Protein AF-A0A3C0QGI4-F1 (afdb_monomer)

Solvent-accessible surface area (backbone atoms only — not comparable to full-atom values): 5707 Å² total; per-residue (Å²): 133,87,84,73,77,73,80,84,51,73,73,79,69,75,55,53,82,85,62,54,63,86,59,79,65,77,69,74,71,68,90,60,82,78,52,72,67,57,50,50,57,49,56,60,56,55,72,50,47,64,60,54,37,46,74,72,71,47,76,87,88,77,86,77,54,69,70,59,52,50,53,53,50,62,49,52,60,54,57,69,64,69,75,78,121

Nearest PDB structures (foldseek):
  6ywy-assembly1_8  TM=2.923E-01  e=4.113E+00  Neurospora crassa

Radius of gyration: 22.46 Å; Cα contacts (8 Å, |Δi|>4): 10; chains: 1; bounding box: 35×50×52 Å

pLDDT: mean 70.86, std 14.38, range [39.84, 91.25]

Secondary structure (DSSP, 8-state):
----PPPPPGGGGT--GGGS----------SSPPPHHHHHHHHHHHTTHHHHHHHTT--------HHHHHHHHHHHHHHHHTT--

Mean predicted aligned error: 17.68 Å

Sequence (85 aa):
MDNKSKPIKFEDMGFSPKDKLKIPSRRELSSSPWSDDQMRAFIERQKHVPNILAAMGIRIIRTVSYSQLKEEWDQADIVSVSSEE

Structure (mmCIF, N/CA/C/O backbone):
data_AF-A0A3C0QGI4-F1
#
_entry.id   AF-A0A3C0QGI4-F1
#
loop_
_atom_site.group_PDB
_atom_site.id
_atom_site.type_symbol
_atom_site.label_atom_id
_atom_site.label_alt_id
_atom_site.label_comp_id
_atom_site.label_asym_id
_atom_site.label_entity_id
_atom_site.label_seq_id
_atom_site.pdbx_PDB_ins_code
_atom_site.Cartn_x
_atom_site.Cartn_y
_atom_site.Cartn_z
_atom_site.occupancy
_atom_site.B_iso_or_equiv
_atom_site.auth_seq_id
_atom_site.auth_comp_id
_atom_site.auth_asym_id
_atom_site.auth_atom_id
_atom_site.pdbx_PDB_model_num
ATOM 1 N N . MET A 1 1 ? 1.002 -31.364 40.202 1.00 43.22 1 MET A N 1
ATOM 2 C CA . MET A 1 1 ? 1.908 -31.867 39.149 1.00 43.22 1 MET A CA 1
ATOM 3 C C . MET A 1 1 ? 1.890 -30.848 38.026 1.00 43.22 1 MET A C 1
ATOM 5 O O . MET A 1 1 ? 0.918 -30.775 37.283 1.00 43.22 1 MET A O 1
ATOM 9 N N . ASP A 1 2 ? 2.898 -29.983 38.002 1.00 50.03 2 ASP A N 1
ATOM 10 C CA . ASP A 1 2 ? 2.988 -28.820 37.121 1.00 50.03 2 ASP A CA 1
ATOM 11 C C . ASP A 1 2 ? 3.311 -29.238 35.681 1.00 50.03 2 ASP A C 1
ATOM 13 O O . ASP A 1 2 ? 4.469 -29.438 35.321 1.00 50.03 2 ASP A O 1
ATOM 17 N N . ASN A 1 3 ? 2.292 -29.340 34.827 1.00 57.38 3 ASN A N 1
ATOM 18 C CA . ASN A 1 3 ? 2.478 -29.490 33.382 1.00 57.38 3 ASN A CA 1
ATOM 19 C C . ASN A 1 3 ? 2.840 -28.134 32.754 1.00 57.38 3 ASN A C 1
ATOM 21 O O . ASN A 1 3 ? 2.094 -27.586 31.946 1.00 57.38 3 ASN A O 1
ATOM 25 N N . LYS A 1 4 ? 3.987 -27.560 33.136 1.00 60.56 4 LYS A N 1
ATOM 26 C CA . LYS A 1 4 ? 4.587 -26.459 32.373 1.00 60.56 4 LYS A CA 1
ATOM 27 C C . LYS A 1 4 ? 5.231 -27.067 31.132 1.00 60.56 4 LYS A C 1
ATOM 29 O O . LYS A 1 4 ? 6.365 -27.541 31.183 1.00 60.56 4 LYS A O 1
ATOM 34 N N . SER A 1 5 ? 4.489 -27.097 30.028 1.00 65.75 5 SER A N 1
ATOM 35 C CA . SER A 1 5 ? 5.033 -27.418 28.708 1.00 65.75 5 SER A CA 1
ATOM 36 C C . SER A 1 5 ? 6.257 -26.536 28.462 1.00 65.75 5 SER A C 1
ATOM 38 O O . SER A 1 5 ? 6.152 -25.307 28.486 1.00 65.75 5 SER A O 1
ATOM 40 N N . LYS A 1 6 ? 7.431 -27.154 28.291 1.00 70.06 6 LYS A N 1
ATOM 41 C CA . LYS A 1 6 ? 8.659 -26.425 27.961 1.00 70.06 6 LYS A CA 1
ATOM 42 C C . LYS A 1 6 ? 8.414 -25.623 26.674 1.00 70.06 6 LYS A C 1
ATOM 44 O O . LYS A 1 6 ? 7.782 -26.163 25.765 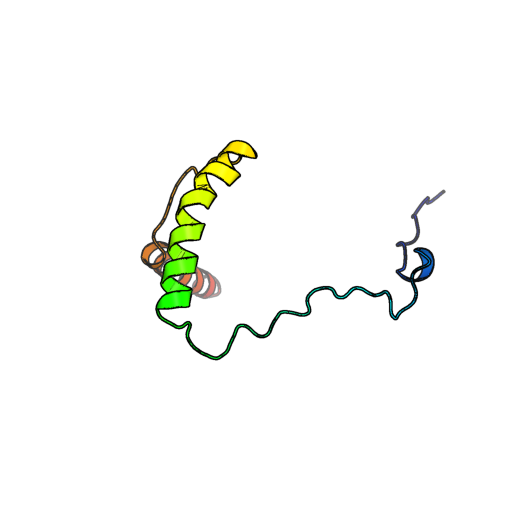1.00 70.06 6 LYS A O 1
ATOM 49 N N . PRO A 1 7 ? 8.882 -24.367 26.582 1.00 69.88 7 PRO A N 1
ATOM 50 C CA . PRO A 1 7 ? 8.789 -23.604 25.345 1.00 69.88 7 PRO A CA 1
ATOM 51 C C . PRO A 1 7 ? 9.445 -24.393 24.212 1.00 69.88 7 PRO A C 1
ATOM 53 O O . PRO A 1 7 ? 10.596 -24.808 24.358 1.00 69.88 7 PRO A O 1
ATOM 56 N N . ILE A 1 8 ? 8.704 -24.617 23.125 1.00 71.56 8 ILE A N 1
ATOM 57 C CA . ILE A 1 8 ? 9.209 -25.295 21.927 1.00 71.56 8 ILE A CA 1
ATOM 58 C C . ILE A 1 8 ? 10.363 -24.452 21.387 1.00 71.56 8 ILE A C 1
ATOM 60 O O . ILE A 1 8 ? 10.181 -23.276 21.056 1.00 71.56 8 ILE A O 1
ATOM 64 N N . LYS A 1 9 ? 11.561 -25.030 21.342 1.00 70.88 9 LYS A N 1
ATOM 65 C CA . LYS A 1 9 ? 12.736 -24.387 20.762 1.00 70.88 9 LYS A CA 1
ATOM 66 C C . LYS A 1 9 ? 12.755 -24.614 19.255 1.00 70.88 9 LYS A C 1
ATOM 68 O O . LYS A 1 9 ? 12.127 -25.532 18.736 1.00 70.88 9 LYS A O 1
ATOM 73 N N . PHE A 1 10 ? 13.490 -23.773 18.533 1.00 62.88 10 PHE A N 1
ATOM 74 C CA . PHE A 1 10 ? 13.599 -23.890 17.077 1.00 62.88 10 PHE A CA 1
ATOM 75 C C . PHE A 1 10 ? 14.194 -25.241 16.657 1.00 62.88 10 PHE A C 1
ATOM 77 O O . PHE A 1 10 ? 13.783 -25.829 15.660 1.00 62.88 10 PHE A O 1
ATOM 84 N N . GLU A 1 11 ? 15.119 -25.754 17.461 1.00 69.81 11 GLU A N 1
ATOM 85 C CA . GLU A 1 11 ? 15.780 -27.039 17.258 1.00 69.81 11 GLU A CA 1
ATOM 86 C C . GLU A 1 11 ? 14.809 -28.225 17.387 1.00 69.81 11 GLU A C 1
ATOM 88 O O . GLU A 1 11 ? 15.011 -29.248 16.736 1.00 69.81 11 GLU A O 1
ATOM 93 N N . ASP A 1 12 ? 13.720 -28.071 18.151 1.00 71.62 12 ASP A N 1
ATOM 94 C CA . ASP A 1 12 ? 12.696 -29.110 18.331 1.00 71.62 12 ASP A CA 1
ATOM 95 C C . ASP A 1 12 ? 11.827 -29.293 17.072 1.00 71.62 12 ASP A C 1
ATOM 97 O O . ASP A 1 12 ? 11.131 -30.297 16.931 1.00 71.62 12 ASP A O 1
ATOM 101 N N . MET A 1 13 ? 11.868 -28.335 16.138 1.00 68.25 13 MET A N 1
ATOM 102 C CA . MET A 1 13 ? 11.083 -28.358 14.901 1.00 68.25 13 MET A CA 1
ATOM 103 C C . MET A 1 13 ? 11.784 -29.083 13.737 1.00 68.25 13 MET A C 1
ATOM 105 O O . MET A 1 13 ? 11.237 -29.138 12.639 1.00 68.25 13 MET A O 1
ATOM 109 N N . GLY A 1 14 ? 12.983 -29.642 13.949 1.00 65.12 14 GLY A N 1
ATOM 110 C CA . GLY A 1 14 ? 13.680 -30.462 12.947 1.00 65.12 14 GLY A CA 1
ATOM 111 C C . GLY A 1 14 ? 14.214 -29.697 11.727 1.00 65.12 14 GLY A C 1
ATOM 112 O O . GLY A 1 14 ? 14.606 -30.322 10.743 1.00 65.12 14 GLY A O 1
ATOM 113 N N . PHE A 1 15 ? 14.247 -28.363 11.776 1.00 66.50 15 PHE A N 1
ATOM 114 C CA . PHE A 1 15 ? 14.771 -27.516 10.702 1.00 66.50 15 PHE A CA 1
ATOM 115 C C . PHE A 1 15 ? 16.274 -27.255 10.876 1.00 66.50 15 PHE A C 1
ATOM 117 O O . PHE A 1 15 ? 16.751 -26.978 11.979 1.00 66.50 15 PHE A O 1
ATOM 124 N N . SER A 1 16 ? 17.039 -27.291 9.781 1.00 65.75 16 SER A N 1
ATOM 125 C CA . SER A 1 16 ? 18.446 -26.876 9.798 1.00 65.75 16 SER A CA 1
ATOM 126 C C . SER A 1 16 ? 18.550 -25.376 10.112 1.00 65.75 16 SER A C 1
ATOM 128 O O . SER A 1 16 ? 17.694 -24.604 9.682 1.00 65.75 16 SER A O 1
ATOM 130 N N . PRO A 1 17 ? 19.619 -24.879 10.763 1.00 62.84 17 PRO A N 1
ATOM 131 C CA . PRO A 1 17 ? 19.853 -23.439 10.903 1.00 62.84 17 PRO A CA 1
ATOM 132 C C . PRO A 1 17 ? 19.890 -22.678 9.569 1.00 62.84 17 PRO A C 1
ATOM 134 O O . PRO A 1 17 ? 19.657 -21.475 9.555 1.00 62.84 17 PRO A O 1
ATOM 137 N N . LYS A 1 18 ? 20.167 -23.368 8.454 1.00 61.41 18 LYS A N 1
ATOM 138 C CA . LYS A 1 18 ? 20.098 -22.814 7.089 1.00 61.41 18 LYS A CA 1
ATOM 139 C C . LYS A 1 18 ? 18.661 -22.698 6.558 1.00 61.41 18 LYS A C 1
ATOM 141 O O . LYS A 1 18 ? 18.419 -21.908 5.652 1.00 61.41 18 LYS A O 1
ATOM 146 N N . ASP A 1 19 ? 17.740 -23.448 7.162 1.00 56.84 19 ASP A N 1
ATOM 147 C CA . ASP A 1 19 ? 16.291 -23.410 6.951 1.00 56.84 19 ASP A CA 1
ATOM 148 C C . ASP A 1 19 ? 15.590 -22.511 7.977 1.00 56.84 19 ASP A C 1
ATOM 150 O O . ASP A 1 19 ? 14.362 -22.390 7.940 1.00 56.84 19 ASP A O 1
ATOM 154 N N . LYS A 1 20 ? 16.343 -21.825 8.866 1.00 57.25 20 LYS A N 1
ATOM 155 C CA . LYS A 1 20 ? 15.882 -20.546 9.420 1.00 57.25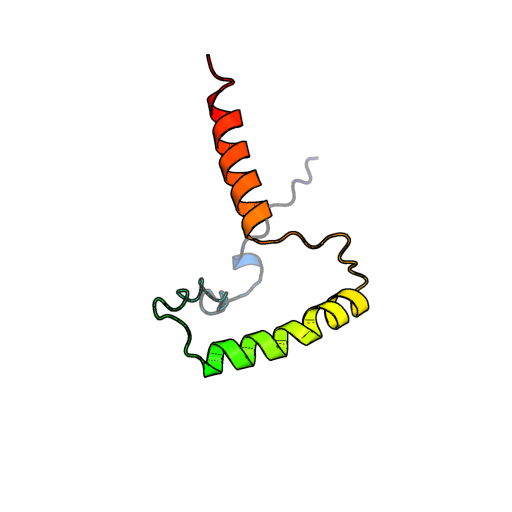 20 LYS A CA 1
ATOM 156 C C . LYS A 1 20 ? 15.615 -19.693 8.200 1.00 57.25 20 LYS A C 1
ATOM 158 O O . LYS A 1 20 ? 16.545 -19.132 7.625 1.00 57.25 20 LYS A O 1
ATOM 163 N N . LEU A 1 21 ? 14.357 -19.707 7.767 1.00 53.91 21 LEU A N 1
ATOM 164 C CA . LEU A 1 21 ? 13.747 -18.820 6.797 1.00 53.91 21 LEU 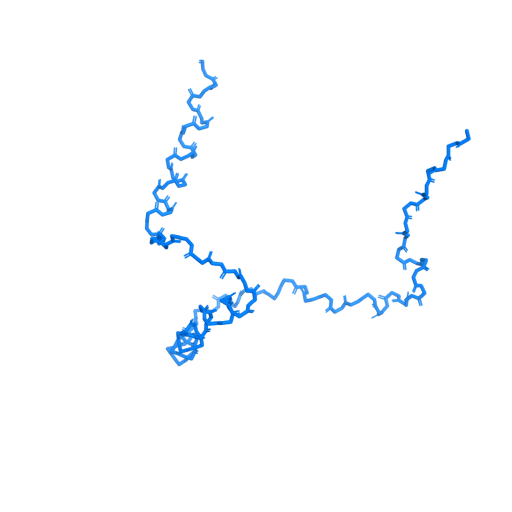A CA 1
ATOM 165 C C . LEU A 1 21 ? 14.613 -17.547 6.777 1.00 53.91 21 LEU A C 1
ATOM 167 O O . LEU A 1 21 ? 14.833 -16.925 7.816 1.00 53.91 21 LEU A O 1
ATOM 171 N N . LYS A 1 22 ? 15.146 -17.077 5.649 1.00 54.06 22 LYS A N 1
ATOM 172 C CA . LYS A 1 22 ? 14.370 -16.321 4.650 1.00 54.06 22 LYS A CA 1
ATOM 173 C C . LYS A 1 22 ? 13.059 -15.713 5.190 1.00 54.06 22 LYS A C 1
ATOM 175 O O . LYS A 1 22 ? 12.145 -15.443 4.423 1.00 54.06 22 LYS A O 1
ATOM 180 N N . ILE A 1 23 ? 12.963 -15.447 6.495 1.00 48.34 23 ILE A N 1
ATOM 181 C CA . ILE A 1 23 ? 12.191 -14.358 7.043 1.00 48.34 23 ILE A CA 1
ATOM 182 C C . ILE A 1 23 ? 12.728 -13.200 6.221 1.00 48.34 23 ILE A C 1
ATOM 184 O O . ILE A 1 23 ? 13.955 -13.053 6.164 1.00 48.34 23 ILE A O 1
ATOM 188 N N . PRO A 1 24 ? 11.887 -12.464 5.485 1.00 45.97 24 PRO A N 1
ATOM 189 C CA . PRO A 1 24 ? 12.340 -11.252 4.845 1.00 45.97 24 PRO A CA 1
ATOM 190 C C . PRO A 1 24 ? 12.902 -10.389 5.974 1.00 45.97 24 PRO A C 1
ATOM 192 O O . PRO A 1 24 ? 12.150 -9.754 6.709 1.00 45.97 24 PRO A O 1
ATOM 195 N N . SER A 1 25 ? 14.222 -10.442 6.183 1.00 47.31 25 SER A N 1
ATOM 196 C CA . SER A 1 25 ? 14.921 -9.491 7.024 1.00 47.31 25 SER A CA 1
ATOM 197 C C . SER A 1 25 ? 14.506 -8.166 6.440 1.00 47.31 25 SER A C 1
ATOM 199 O O . SER A 1 25 ? 14.652 -8.019 5.222 1.00 47.31 25 SER A O 1
ATOM 201 N N . ARG A 1 26 ? 13.881 -7.318 7.268 1.00 52.09 26 ARG A N 1
ATOM 202 C CA . ARG A 1 26 ? 13.421 -5.962 6.952 1.00 52.09 26 ARG A CA 1
ATOM 203 C C . ARG A 1 26 ? 14.112 -5.501 5.678 1.00 52.09 26 ARG A C 1
ATOM 205 O O . ARG A 1 26 ? 15.286 -5.147 5.750 1.00 52.09 26 ARG A O 1
ATOM 212 N N . ARG A 1 27 ? 13.447 -5.652 4.515 1.00 53.22 27 ARG A N 1
ATOM 213 C CA . ARG A 1 27 ? 14.012 -5.145 3.259 1.00 53.22 27 ARG A CA 1
ATOM 214 C C . ARG A 1 27 ? 14.358 -3.716 3.608 1.00 53.22 27 ARG A C 1
ATOM 216 O O . ARG A 1 27 ? 13.463 -3.024 4.101 1.00 53.22 27 ARG A O 1
ATOM 223 N N . GLU A 1 28 ? 15.632 -3.345 3.503 1.00 51.94 28 GLU A N 1
ATOM 224 C CA . GLU A 1 28 ? 16.027 -1.953 3.642 1.00 51.94 28 GLU A CA 1
ATOM 225 C C . GLU A 1 28 ? 15.014 -1.193 2.799 1.00 51.94 28 GLU A C 1
ATOM 227 O O . GLU A 1 28 ? 14.874 -1.462 1.600 1.00 51.94 28 GLU A O 1
ATOM 232 N N . LEU A 1 29 ? 14.155 -0.413 3.468 1.00 56.47 29 LEU A N 1
ATOM 233 C CA . LEU A 1 29 ? 13.208 0.428 2.758 1.00 56.47 29 LEU A CA 1
ATOM 234 C C . LEU A 1 29 ? 14.088 1.191 1.785 1.00 56.47 29 LEU A C 1
ATOM 236 O O . LEU A 1 29 ? 15.101 1.736 2.230 1.00 56.47 29 LEU A O 1
ATOM 240 N N . SER A 1 30 ? 13.792 1.102 0.485 1.00 56.66 30 SER A N 1
ATOM 241 C CA . SER A 1 30 ? 14.670 1.680 -0.524 1.00 56.66 30 SER A CA 1
ATOM 242 C C . SER A 1 30 ? 14.969 3.110 -0.094 1.00 56.66 30 SER A C 1
ATOM 244 O O . SER A 1 30 ? 14.051 3.918 0.029 1.00 56.66 30 SER A O 1
ATOM 246 N N . SER A 1 31 ? 16.235 3.402 0.202 1.00 60.25 31 SER A N 1
ATOM 247 C CA . SER A 1 31 ? 16.661 4.748 0.596 1.00 60.25 31 SER A CA 1
ATOM 248 C C . SER A 1 31 ? 16.447 5.745 -0.546 1.00 60.25 31 SER A C 1
ATOM 250 O O . SER A 1 31 ? 16.438 6.954 -0.338 1.00 60.25 31 SER A O 1
ATOM 252 N N . SER A 1 32 ? 16.245 5.222 -1.756 1.00 70.12 32 SER A N 1
ATOM 253 C CA . SER A 1 32 ? 15.869 5.950 -2.954 1.00 70.12 32 SER A CA 1
ATOM 254 C C . SER A 1 32 ? 14.366 6.272 -2.96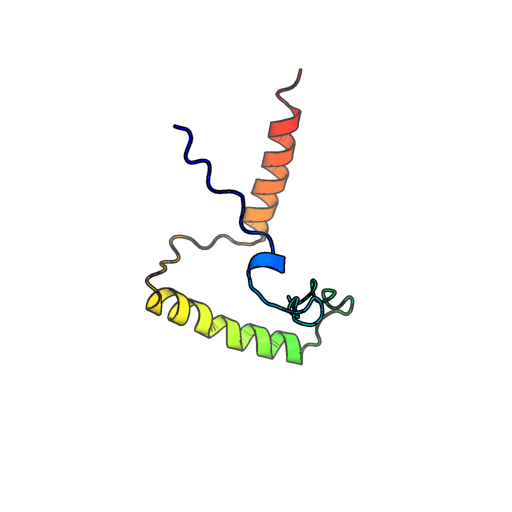3 1.00 70.12 32 SER A C 1
ATOM 256 O O . SER A 1 32 ? 13.552 5.370 -2.723 1.00 70.12 32 SER A O 1
ATOM 258 N N . PRO A 1 33 ? 13.977 7.516 -3.300 1.00 76.12 33 PRO A N 1
ATOM 259 C CA . PRO A 1 33 ? 12.584 7.834 -3.582 1.00 76.12 33 PRO A CA 1
ATOM 260 C C . PRO A 1 33 ? 12.076 6.982 -4.751 1.00 76.12 33 PRO A C 1
ATOM 262 O O . PRO A 1 33 ? 12.833 6.631 -5.658 1.00 76.12 33 PRO A O 1
ATOM 265 N N . TRP A 1 34 ? 10.792 6.630 -4.715 1.00 82.75 34 TRP A N 1
ATOM 266 C CA . TRP A 1 34 ? 10.162 5.883 -5.802 1.00 82.75 34 TRP A CA 1
ATOM 267 C C . TRP A 1 34 ? 10.145 6.707 -7.085 1.00 82.75 34 TRP A C 1
ATOM 269 O O . TRP A 1 34 ? 9.921 7.916 -7.045 1.00 82.75 34 TRP A O 1
ATOM 279 N N . SER A 1 35 ? 10.337 6.041 -8.224 1.00 86.56 35 SER A N 1
ATOM 280 C CA . SER A 1 35 ? 10.094 6.676 -9.518 1.00 86.56 35 SER A CA 1
ATOM 281 C C . SER A 1 35 ? 8.601 6.946 -9.722 1.00 86.56 35 SER A C 1
ATOM 283 O O . SER A 1 35 ? 7.745 6.285 -9.125 1.00 86.56 35 SER A O 1
ATOM 285 N N . ASP A 1 36 ? 8.272 7.880 -10.615 1.00 88.19 36 ASP A N 1
ATOM 286 C CA . ASP A 1 36 ? 6.879 8.209 -10.938 1.00 88.19 36 ASP A CA 1
ATOM 287 C C . ASP A 1 36 ? 6.084 6.983 -11.409 1.00 88.19 36 ASP A C 1
ATOM 289 O O . ASP A 1 36 ? 4.930 6.801 -11.021 1.00 88.19 36 ASP A O 1
ATOM 293 N N . ASP A 1 37 ? 6.704 6.097 -12.189 1.00 89.94 37 ASP A N 1
ATOM 294 C CA . ASP A 1 37 ? 6.064 4.867 -12.664 1.00 89.94 37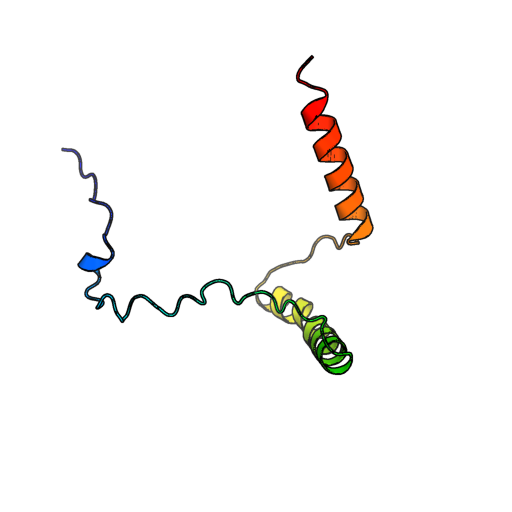 ASP A CA 1
ATOM 295 C C . ASP A 1 37 ? 5.792 3.880 -11.525 1.00 89.94 37 ASP A C 1
ATOM 297 O O . ASP A 1 37 ? 4.725 3.262 -11.467 1.00 89.94 37 ASP A O 1
ATOM 301 N N . GLN A 1 38 ? 6.725 3.761 -10.575 1.00 85.00 38 GLN A N 1
ATOM 302 C CA . GLN A 1 38 ? 6.534 2.947 -9.374 1.00 85.00 38 GLN A CA 1
ATOM 303 C C . GLN A 1 38 ? 5.393 3.498 -8.518 1.00 85.00 38 GLN A C 1
ATOM 305 O O . GLN A 1 38 ? 4.551 2.731 -8.044 1.00 85.00 38 GLN A O 1
ATOM 310 N N . MET A 1 39 ? 5.324 4.823 -8.374 1.00 85.88 39 MET A N 1
ATOM 311 C CA . MET A 1 39 ? 4.250 5.498 -7.655 1.00 85.88 39 MET A CA 1
ATOM 312 C C . MET A 1 39 ? 2.892 5.261 -8.326 1.00 85.88 39 MET A C 1
ATOM 314 O O . MET A 1 39 ? 1.934 4.870 -7.659 1.00 85.88 39 MET A O 1
ATOM 318 N N . ARG A 1 40 ? 2.802 5.419 -9.652 1.00 87.69 40 ARG A N 1
ATOM 319 C CA . ARG A 1 40 ? 1.570 5.168 -10.422 1.00 87.69 40 ARG A CA 1
ATOM 320 C C . ARG A 1 40 ? 1.104 3.723 -10.285 1.00 87.69 40 ARG A C 1
ATOM 322 O O . ARG A 1 40 ? -0.051 3.491 -9.931 1.00 87.69 40 ARG A O 1
ATOM 329 N N . ALA A 1 41 ? 2.004 2.760 -10.486 1.00 86.44 41 ALA A N 1
ATOM 330 C CA . ALA A 1 41 ? 1.689 1.339 -10.358 1.00 86.44 41 ALA A CA 1
ATOM 331 C C . ALA A 1 41 ? 1.226 0.976 -8.938 1.00 86.44 41 ALA A C 1
ATOM 333 O O . ALA A 1 41 ? 0.331 0.147 -8.760 1.00 86.44 41 ALA A O 1
ATOM 334 N N . PHE A 1 42 ? 1.811 1.598 -7.912 1.00 86.50 42 PHE A N 1
ATOM 335 C CA . PHE A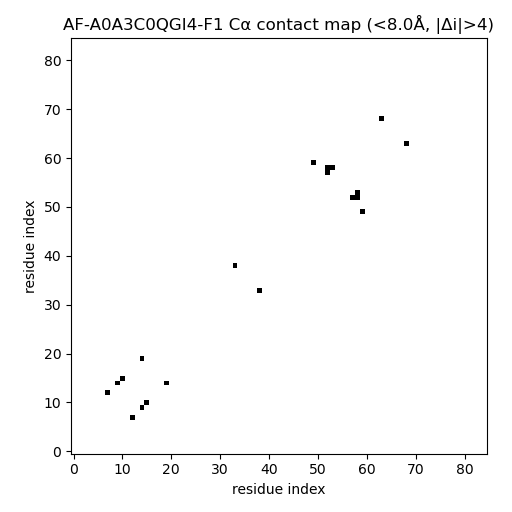 1 42 ? 1.357 1.428 -6.538 1.00 86.50 42 PHE A CA 1
ATOM 336 C C . PHE A 1 42 ? -0.055 1.985 -6.332 1.00 86.50 42 PHE A C 1
ATOM 338 O O . PHE A 1 42 ? -0.912 1.262 -5.824 1.00 86.50 42 PHE A O 1
ATOM 345 N N . ILE A 1 43 ? -0.321 3.221 -6.767 1.00 85.88 43 ILE A N 1
ATOM 346 C CA . ILE A 1 43 ? -1.640 3.861 -6.646 1.00 85.88 43 ILE A CA 1
ATOM 347 C C . ILE A 1 43 ? -2.722 3.027 -7.341 1.00 85.88 43 ILE A C 1
ATOM 349 O O . ILE A 1 43 ? -3.803 2.839 -6.784 1.00 85.88 43 ILE A O 1
ATOM 353 N N . GLU A 1 44 ? -2.447 2.482 -8.527 1.00 88.62 44 GLU A N 1
ATOM 354 C CA . GLU A 1 44 ? -3.397 1.606 -9.220 1.00 88.62 44 GLU A CA 1
ATOM 355 C C . GLU A 1 44 ? -3.715 0.343 -8.422 1.00 88.62 44 GLU A C 1
ATOM 357 O O . GLU A 1 44 ? -4.886 -0.003 -8.271 1.00 88.62 44 GLU A O 1
ATOM 362 N N . ARG A 1 45 ? -2.705 -0.302 -7.828 1.00 83.31 45 ARG A N 1
ATOM 363 C CA . ARG A 1 45 ? -2.919 -1.482 -6.976 1.00 83.31 45 ARG A CA 1
ATOM 364 C C . ARG A 1 45 ? -3.734 -1.155 -5.726 1.00 83.31 45 ARG A C 1
ATOM 366 O O . ARG A 1 45 ? -4.573 -1.964 -5.331 1.00 83.31 45 ARG A O 1
ATOM 373 N N . GLN A 1 46 ? -3.538 0.024 -5.130 1.00 86.56 46 GLN A N 1
ATOM 374 C CA . GLN A 1 46 ? -4.284 0.446 -3.938 1.00 86.56 46 GLN A CA 1
ATOM 375 C C . GLN A 1 46 ? -5.797 0.544 -4.183 1.00 86.56 46 GLN A C 1
ATOM 377 O O . GLN A 1 46 ? -6.571 0.293 -3.261 1.00 86.56 46 GLN A O 1
ATOM 382 N N . LYS A 1 47 ? -6.248 0.799 -5.421 1.00 88.25 47 LYS A N 1
ATOM 383 C CA . LYS A 1 47 ? -7.684 0.850 -5.767 1.00 88.25 47 LYS A CA 1
ATOM 384 C C . LYS A 1 47 ? -8.422 -0.462 -5.482 1.00 88.25 47 LYS A C 1
ATOM 386 O O . LYS A 1 47 ? -9.624 -0.443 -5.236 1.00 88.25 47 LYS A O 1
ATOM 391 N N . HIS A 1 48 ? -7.722 -1.595 -5.507 1.00 88.56 48 HIS A N 1
ATOM 392 C CA . HIS A 1 48 ? -8.322 -2.916 -5.301 1.00 88.56 48 HIS A CA 1
ATOM 393 C C . HIS A 1 48 ? -8.321 -3.367 -3.838 1.00 88.56 48 HIS A C 1
ATOM 395 O O . HIS A 1 48 ? -9.073 -4.271 -3.475 1.00 88.56 48 HIS A O 1
ATOM 401 N N . VAL A 1 49 ? -7.511 -2.736 -2.986 1.00 86.81 49 VAL A N 1
ATOM 402 C CA . VAL A 1 49 ? -7.348 -3.117 -1.576 1.00 86.81 49 VAL A CA 1
ATOM 403 C C . VAL A 1 49 ? -8.671 -3.094 -0.798 1.00 86.81 49 VAL A C 1
ATOM 405 O O . VAL A 1 49 ? -8.935 -4.075 -0.101 1.00 86.81 49 VAL A O 1
ATOM 408 N N . PRO A 1 50 ? -9.558 -2.085 -0.946 1.00 85.50 50 PRO A N 1
ATOM 409 C CA . PRO A 1 50 ? -10.848 -2.088 -0.253 1.00 85.50 50 PRO A CA 1
ATOM 410 C C . PRO A 1 50 ? -11.703 -3.322 -0.567 1.00 85.50 50 PRO A C 1
ATOM 412 O O . PRO A 1 50 ? -12.317 -3.891 0.332 1.00 85.50 50 PRO A O 1
ATOM 415 N N . ASN A 1 51 ? -11.694 -3.782 -1.822 1.00 86.88 51 ASN A N 1
ATOM 416 C CA . ASN A 1 51 ? -12.472 -4.947 -2.248 1.00 86.88 51 ASN A CA 1
ATOM 417 C C . AS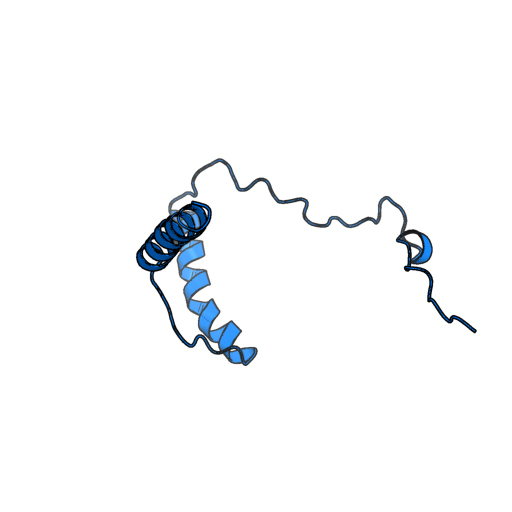N A 1 51 ? -11.925 -6.246 -1.644 1.00 86.88 51 ASN A C 1
ATOM 419 O O . ASN A 1 51 ? -12.698 -7.101 -1.221 1.00 86.88 51 ASN A O 1
ATOM 423 N N . ILE A 1 52 ? -10.597 -6.383 -1.567 1.00 89.50 52 ILE A N 1
ATOM 424 C CA . ILE A 1 52 ? -9.945 -7.540 -0.936 1.00 89.50 52 ILE A CA 1
ATOM 425 C C . ILE A 1 52 ? -10.277 -7.568 0.561 1.00 89.50 52 ILE A C 1
ATOM 427 O O . ILE A 1 52 ? -10.664 -8.609 1.086 1.00 89.50 52 ILE A O 1
ATOM 431 N N . LEU A 1 53 ? -10.182 -6.424 1.247 1.00 87.19 53 LEU A N 1
ATOM 432 C CA . LEU A 1 53 ? -10.526 -6.314 2.668 1.00 87.19 53 LEU A CA 1
ATOM 433 C C . LEU A 1 53 ? -11.997 -6.675 2.917 1.00 87.19 53 LEU A C 1
ATOM 435 O O . LEU A 1 53 ? -12.284 -7.465 3.816 1.00 87.19 53 LEU A O 1
ATOM 439 N N . ALA A 1 54 ? -12.909 -6.189 2.072 1.00 86.75 54 ALA A N 1
ATOM 440 C CA . ALA A 1 54 ? -14.326 -6.529 2.151 1.00 86.75 54 ALA A CA 1
ATOM 441 C C . ALA A 1 54 ? -14.583 -8.032 1.945 1.00 86.75 54 ALA A C 1
ATOM 443 O O . ALA A 1 54 ? -15.364 -8.621 2.691 1.00 86.75 54 ALA A O 1
ATOM 444 N N . ALA A 1 55 ? -13.898 -8.670 0.988 1.00 91.25 55 ALA A N 1
ATOM 445 C CA . ALA A 1 55 ? -13.991 -10.114 0.757 1.00 91.25 55 ALA A CA 1
ATOM 446 C C . ALA A 1 55 ? -13.491 -10.939 1.956 1.00 91.25 55 ALA A C 1
ATOM 448 O O . ALA A 1 55 ? -14.006 -12.022 2.220 1.00 91.25 55 ALA A O 1
ATOM 449 N N . MET A 1 56 ? -12.534 -10.407 2.720 1.00 90.44 56 MET A N 1
ATOM 450 C CA . MET A 1 56 ? -12.065 -10.993 3.982 1.00 90.44 56 MET A CA 1
ATOM 451 C C . MET A 1 56 ? -12.984 -10.680 5.178 1.00 90.44 56 MET A C 1
ATOM 453 O O . MET A 1 56 ? -12.670 -11.051 6.306 1.00 90.44 56 MET A O 1
ATOM 457 N N . GLY A 1 57 ? -14.109 -9.988 4.963 1.00 87.06 57 GLY A N 1
ATOM 458 C CA . GLY A 1 57 ? -15.043 -9.583 6.018 1.00 87.06 57 GLY A CA 1
ATOM 459 C C . GLY A 1 57 ? -14.574 -8.383 6.847 1.00 87.06 57 GLY A C 1
ATOM 460 O O . GLY A 1 57 ? -15.216 -8.032 7.837 1.00 87.06 57 GLY A O 1
ATOM 461 N N . ILE A 1 58 ? -13.481 -7.727 6.450 1.00 87.06 58 ILE A N 1
ATOM 462 C CA . ILE A 1 58 ? -12.922 -6.564 7.138 1.00 87.06 58 ILE A CA 1
ATOM 463 C C . ILE A 1 58 ? -13.621 -5.307 6.622 1.00 87.06 58 ILE A C 1
ATOM 465 O O . ILE A 1 58 ? -13.598 -5.000 5.430 1.00 87.06 58 ILE A O 1
ATOM 469 N N . ARG A 1 59 ? -14.239 -4.552 7.534 1.00 80.88 59 ARG A N 1
ATOM 470 C CA . ARG A 1 59 ? -14.925 -3.293 7.218 1.00 80.88 59 ARG A CA 1
ATOM 471 C C . ARG A 1 59 ? -14.063 -2.105 7.624 1.00 80.88 59 ARG A C 1
ATOM 473 O O . ARG A 1 59 ? -13.686 -1.981 8.785 1.00 80.88 59 ARG A O 1
ATOM 480 N N . ILE A 1 60 ? -13.799 -1.205 6.680 1.00 78.00 60 ILE A N 1
ATOM 481 C CA . ILE A 1 60 ? -13.166 0.087 6.964 1.00 78.00 60 ILE A CA 1
ATOM 482 C C . ILE A 1 60 ? -14.260 1.022 7.492 1.00 78.00 60 ILE A C 1
ATOM 484 O O . ILE A 1 60 ? -15.134 1.440 6.739 1.00 78.00 60 ILE A O 1
ATOM 488 N N . ILE A 1 61 ? -14.252 1.297 8.798 1.00 74.88 61 ILE A N 1
ATOM 489 C CA . ILE A 1 61 ? -15.320 2.060 9.474 1.00 74.88 61 ILE A CA 1
ATOM 490 C C . ILE A 1 61 ? -15.126 3.570 9.284 1.00 74.88 61 ILE A C 1
ATOM 492 O O . ILE A 1 61 ? -16.097 4.312 9.155 1.00 74.88 61 ILE A O 1
ATOM 496 N N . ARG A 1 62 ? -13.871 4.032 9.271 1.00 72.44 62 ARG A N 1
ATOM 497 C CA . ARG A 1 62 ? -13.492 5.434 9.066 1.00 72.44 62 ARG A CA 1
ATOM 498 C C . ARG A 1 62 ? -12.173 5.498 8.310 1.00 72.44 62 ARG A C 1
ATOM 500 O O . ARG A 1 62 ? -11.288 4.677 8.539 1.00 72.44 62 ARG A O 1
ATOM 507 N N . THR A 1 63 ? -12.048 6.487 7.439 1.00 76.62 63 THR A N 1
ATOM 508 C CA . THR A 1 63 ? -10.778 6.879 6.829 1.00 76.62 63 THR A CA 1
ATOM 509 C C . THR A 1 63 ? -10.425 8.258 7.358 1.00 76.62 63 THR A C 1
ATOM 511 O O . THR A 1 63 ? -11.197 9.196 7.169 1.00 76.62 63 THR A O 1
ATOM 514 N N . VAL A 1 64 ? -9.287 8.374 8.028 1.00 78.31 64 VAL A N 1
ATOM 515 C CA . VAL A 1 64 ? -8.714 9.654 8.461 1.00 78.31 64 VAL A CA 1
ATOM 516 C C . VAL A 1 64 ? -7.566 10.011 7.528 1.00 78.31 64 VAL A C 1
ATOM 518 O O . VAL A 1 64 ? -6.875 9.118 7.024 1.00 78.31 64 VAL A O 1
ATOM 521 N N . SER A 1 65 ? -7.383 11.298 7.236 1.00 78.62 65 SER A N 1
ATOM 522 C CA . SER A 1 65 ? -6.228 11.717 6.444 1.00 78.62 65 SER A CA 1
ATOM 523 C C . SER A 1 65 ? -4.951 11.549 7.264 1.00 78.62 65 SER A C 1
ATOM 525 O O . SER A 1 65 ? -4.955 11.633 8.491 1.00 78.62 65 SER A O 1
ATOM 527 N N . TYR A 1 66 ? -3.824 11.364 6.578 1.00 75.38 66 TYR A N 1
ATOM 528 C CA . TYR A 1 66 ? -2.527 11.323 7.251 1.00 75.38 66 TYR A CA 1
ATOM 529 C C . TYR A 1 66 ? -2.242 12.611 8.040 1.00 75.38 66 TYR A C 1
ATOM 531 O O . TYR A 1 66 ? -1.669 12.549 9.119 1.00 75.38 66 TYR A O 1
ATOM 539 N N . SER A 1 67 ? -2.675 13.772 7.533 1.00 79.94 67 SER A N 1
ATOM 540 C CA . SER A 1 67 ? -2.520 15.048 8.239 1.00 79.94 67 SER A CA 1
ATOM 541 C C . SER A 1 67 ? -3.266 15.078 9.574 1.00 79.94 67 SER A C 1
ATOM 543 O O . SER A 1 67 ? -2.692 15.525 10.557 1.00 79.94 67 SER A O 1
ATOM 545 N N . GLN A 1 68 ? -4.493 14.546 9.620 1.00 80.69 68 GLN A N 1
ATOM 546 C CA . GLN A 1 68 ? -5.281 14.438 10.852 1.00 80.69 68 GLN A CA 1
ATOM 547 C C . GLN A 1 68 ? -4.623 13.489 11.860 1.00 80.69 68 GLN A C 1
ATOM 549 O O . GLN A 1 68 ? -4.506 13.825 13.030 1.00 80.69 68 GLN A O 1
ATOM 554 N N . LEU A 1 69 ? -4.143 12.330 11.393 1.00 79.75 69 LEU A N 1
ATOM 555 C CA . LEU A 1 69 ? -3.421 11.367 12.234 1.00 79.75 69 LEU A CA 1
ATOM 556 C C . LEU A 1 69 ? -2.123 11.943 12.803 1.00 79.75 69 LEU A C 1
ATOM 558 O O . LEU A 1 69 ? -1.796 11.704 13.960 1.00 79.75 69 LEU A O 1
ATOM 562 N N . LYS A 1 70 ? -1.380 12.694 11.985 1.00 79.50 70 LYS A N 1
ATOM 563 C CA . LYS A 1 70 ? -0.130 13.323 12.407 1.00 79.50 70 LYS A CA 1
ATOM 564 C C . LYS A 1 70 ? -0.375 14.350 13.511 1.00 79.50 70 LYS A C 1
ATOM 566 O O . LYS A 1 70 ? 0.342 14.348 14.499 1.00 79.50 70 LYS A O 1
ATOM 571 N N . GLU A 1 71 ? -1.402 15.178 13.353 1.00 84.00 71 GLU A N 1
ATOM 572 C CA . GLU A 1 71 ? -1.786 16.162 14.364 1.00 84.00 71 GLU A CA 1
ATOM 573 C C . GLU A 1 71 ? -2.227 15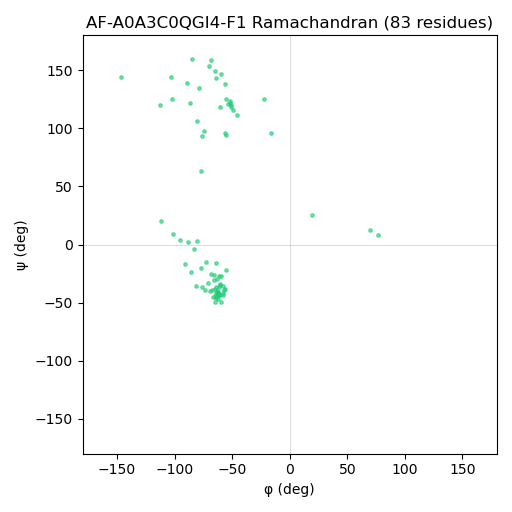.486 15.672 1.00 84.00 71 GLU A C 1
ATOM 575 O O . GLU A 1 71 ? -1.826 15.922 16.743 1.00 84.00 71 GLU A O 1
ATOM 580 N N . GLU A 1 72 ? -2.971 14.378 15.608 1.00 81.25 72 GLU A N 1
ATOM 581 C CA . GLU A 1 72 ? -3.352 13.597 16.795 1.00 81.25 72 GLU A CA 1
ATOM 582 C C . GLU A 1 72 ? -2.137 12.996 17.525 1.00 81.25 72 GLU A C 1
ATOM 584 O O . GLU A 1 72 ? -2.082 13.039 18.753 1.00 81.25 72 GLU A O 1
ATOM 589 N N . TRP A 1 73 ? -1.141 12.479 16.795 1.00 79.31 73 TRP A N 1
ATOM 590 C CA . TRP A 1 73 ? 0.107 11.982 17.389 1.00 79.31 73 TRP A CA 1
ATOM 591 C C . TRP A 1 73 ? 0.943 13.092 18.019 1.00 79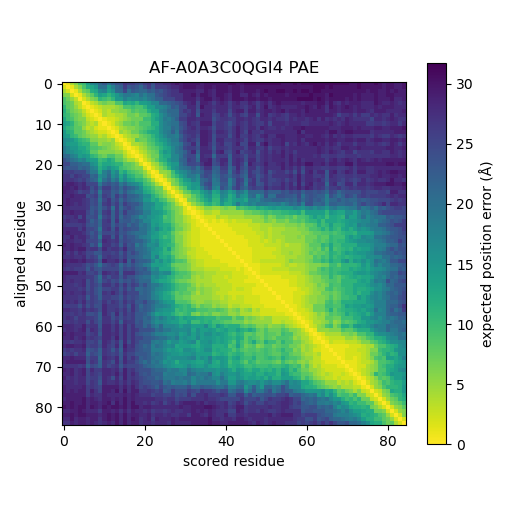.31 73 TRP A C 1
ATOM 593 O O . TRP A 1 73 ? 1.377 12.942 19.159 1.00 79.31 73 TRP A O 1
ATOM 603 N N . ASP A 1 74 ? 1.103 14.215 17.317 1.00 75.38 74 ASP A N 1
ATOM 604 C CA . ASP A 1 74 ? 1.839 15.370 17.830 1.00 75.38 74 ASP A CA 1
ATOM 605 C C . ASP A 1 74 ? 1.180 15.904 19.124 1.00 75.38 74 ASP A C 1
ATOM 607 O O . ASP A 1 74 ? 1.872 16.333 20.043 1.00 75.38 74 ASP A O 1
ATOM 611 N N . GLN A 1 75 ? -0.152 15.826 19.244 1.00 70.56 75 GLN A N 1
ATOM 612 C CA . GLN A 1 75 ? -0.890 16.200 20.460 1.00 70.56 75 GLN A CA 1
ATOM 613 C C . GLN A 1 75 ? -0.790 15.150 21.580 1.00 70.56 75 GLN A C 1
ATOM 615 O O . GLN A 1 75 ? -0.704 15.511 22.754 1.00 70.56 75 GLN A O 1
ATOM 620 N N . ALA A 1 76 ? -0.785 13.855 21.250 1.00 65.75 76 ALA A N 1
ATOM 621 C CA . ALA A 1 76 ? -0.656 12.778 22.234 1.00 65.75 76 ALA A CA 1
ATOM 622 C C . ALA A 1 76 ? 0.712 12.794 22.940 1.00 65.75 76 ALA A C 1
ATOM 624 O O . ALA A 1 76 ? 0.770 12.610 24.158 1.00 65.75 76 ALA A O 1
ATOM 625 N N . ASP A 1 77 ? 1.788 13.100 22.209 1.00 57.91 77 ASP A N 1
ATOM 626 C CA . ASP A 1 77 ? 3.135 13.246 22.777 1.00 57.91 77 ASP A CA 1
ATOM 627 C C . ASP A 1 77 ? 3.236 14.447 23.739 1.00 57.91 77 ASP A C 1
ATOM 629 O O . ASP A 1 77 ? 3.969 14.396 24.725 1.00 57.91 77 ASP A O 1
ATOM 633 N N . ILE A 1 78 ? 2.452 15.510 23.519 1.00 56.88 78 ILE A N 1
ATOM 634 C CA . ILE A 1 78 ? 2.405 16.688 24.405 1.00 56.88 78 ILE A CA 1
ATOM 635 C C . ILE A 1 78 ? 1.653 16.377 25.711 1.00 56.88 78 ILE A C 1
ATOM 637 O O . ILE A 1 78 ? 2.068 16.806 26.789 1.00 56.88 78 ILE A O 1
ATOM 641 N N . VAL A 1 79 ? 0.565 15.601 25.648 1.00 53.69 79 VAL A N 1
ATOM 642 C CA . VAL A 1 79 ? -0.245 15.249 26.831 1.00 53.69 79 VAL A CA 1
ATOM 643 C C . VAL A 1 79 ? 0.488 14.270 27.758 1.00 53.69 79 VAL A C 1
ATOM 645 O O . VAL A 1 79 ? 0.352 14.372 28.980 1.00 53.69 79 VAL A O 1
ATOM 648 N N . SER A 1 80 ? 1.316 13.371 27.216 1.00 51.41 80 SER A N 1
ATOM 649 C CA . SER A 1 80 ? 2.123 12.445 28.024 1.00 51.41 80 SER A CA 1
ATOM 650 C C . SER A 1 80 ? 3.240 13.122 28.826 1.00 51.41 80 SER A C 1
ATOM 652 O O . SER A 1 80 ? 3.607 12.598 29.872 1.00 51.41 80 SER A O 1
ATOM 654 N N . VAL A 1 81 ? 3.740 14.288 28.403 1.00 49.78 81 VAL A N 1
ATOM 655 C CA . VAL A 1 81 ? 4.786 15.036 29.133 1.00 49.78 81 VAL A CA 1
ATOM 656 C C . VAL A 1 81 ? 4.196 15.953 30.217 1.00 49.78 81 VAL A C 1
ATOM 658 O O . VAL A 1 81 ? 4.862 16.262 31.197 1.00 49.78 81 VAL A O 1
ATOM 661 N N . SER A 1 82 ? 2.927 16.355 30.100 1.00 49.25 82 SER A N 1
ATOM 662 C CA . SER A 1 82 ? 2.288 17.302 31.033 1.00 49.25 82 SER A CA 1
ATOM 663 C C . SER A 1 82 ? 1.737 16.670 32.323 1.00 49.25 82 SER A C 1
ATOM 665 O O . SER A 1 82 ? 1.205 17.395 33.161 1.00 49.25 82 SER A O 1
ATOM 667 N N . SER A 1 83 ? 1.801 15.345 32.484 1.00 50.31 83 SER A N 1
ATOM 668 C CA . SER A 1 83 ? 1.243 14.642 33.657 1.00 50.31 83 SER A CA 1
ATOM 669 C C . SER A 1 83 ? 2.301 14.237 34.699 1.00 50.31 83 SER A C 1
ATOM 671 O O . SER A 1 83 ? 1.977 13.494 35.624 1.00 50.31 83 SER A O 1
ATOM 673 N N . GLU A 1 84 ? 3.548 14.698 34.550 1.00 50.25 84 GLU A N 1
ATOM 674 C CA . GLU A 1 84 ? 4.677 14.398 35.451 1.00 50.25 84 GLU A CA 1
ATOM 675 C C . GLU A 1 84 ? 5.179 15.611 36.274 1.00 50.25 84 GLU A C 1
ATOM 677 O O . GLU A 1 84 ? 6.291 15.560 36.798 1.00 50.25 84 GLU A O 1
ATOM 682 N N . GLU A 1 85 ? 4.378 16.674 36.448 1.00 39.84 85 GLU A N 1
ATOM 683 C CA . GLU A 1 85 ? 4.663 17.766 37.412 1.00 39.84 85 GLU A CA 1
ATOM 684 C C . GLU A 1 85 ? 3.654 17.836 38.567 1.00 39.84 85 GLU A C 1
ATOM 686 O O . GLU A 1 85 ? 2.428 17.793 38.308 1.00 39.84 85 GLU A O 1
#

Foldseek 3Di:
DDPPPDPCDPVNVVDDPVNPDPPVPPPPPPPDDDDPVRVVVVVVVVVCVQVVCVVVVHDDPDDDDPVRVVVVVVVVVVVVVVPPD